Protein AF-A0AAD1APK9-F1 (afdb_monomer)

Mean predicted aligned error: 6.34 Å

Structure (mmCIF, N/CA/C/O backbone):
data_AF-A0AAD1APK9-F1
#
_entry.id   AF-A0AAD1APK9-F1
#
loop_
_atom_site.group_PDB
_atom_site.id
_atom_site.type_symbol
_atom_site.label_atom_id
_atom_site.label_alt_id
_atom_site.label_comp_id
_atom_site.label_asym_id
_atom_site.label_entity_id
_atom_site.label_seq_id
_atom_site.pdbx_PDB_ins_code
_atom_site.Cartn_x
_atom_site.Cartn_y
_atom_site.Cartn_z
_atom_site.occupancy
_atom_site.B_iso_or_equiv
_atom_site.auth_seq_id
_atom_site.auth_comp_id
_atom_site.auth_asym_id
_atom_site.auth_atom_id
_atom_site.pdbx_PDB_model_num
ATOM 1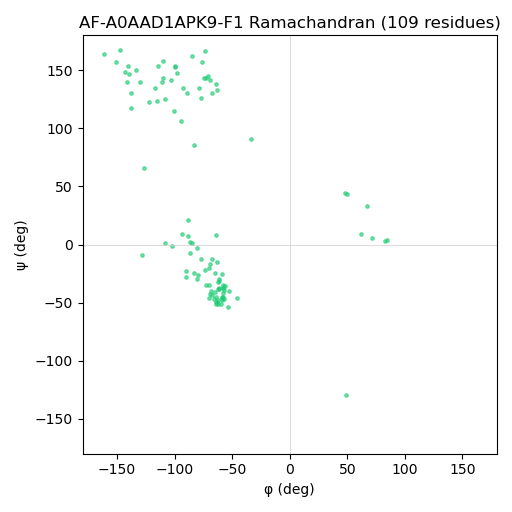 N N . MET A 1 1 ? 14.266 -16.947 -5.535 1.00 72.62 1 MET A N 1
ATOM 2 C CA . MET A 1 1 ? 14.275 -15.988 -6.663 1.00 72.62 1 MET A CA 1
ATOM 3 C C . MET A 1 1 ? 12.911 -16.067 -7.342 1.00 72.62 1 MET A C 1
ATOM 5 O O . MET A 1 1 ? 12.397 -17.171 -7.446 1.00 72.62 1 MET A O 1
ATOM 9 N N . SER A 1 2 ? 12.275 -14.939 -7.670 1.00 94.62 2 SER A N 1
ATOM 10 C CA . SER A 1 2 ? 10.924 -14.883 -8.266 1.00 94.62 2 SER A CA 1
ATOM 11 C C . SER A 1 2 ? 10.962 -15.049 -9.792 1.00 94.62 2 SER A C 1
ATOM 13 O O . SER A 1 2 ? 12.008 -14.832 -10.401 1.00 94.62 2 SER A O 1
ATOM 15 N N . ILE A 1 3 ? 9.821 -15.383 -10.413 1.00 97.19 3 ILE A N 1
ATOM 16 C CA . ILE A 1 3 ? 9.716 -15.582 -11.873 1.00 97.19 3 ILE A CA 1
ATOM 17 C C . ILE A 1 3 ? 10.107 -14.312 -12.643 1.00 97.19 3 ILE A C 1
ATOM 19 O O . ILE A 1 3 ? 10.999 -14.384 -13.478 1.00 97.19 3 ILE A O 1
ATOM 23 N N . HIS A 1 4 ? 9.540 -13.141 -12.323 1.00 97.69 4 HIS A N 1
ATOM 24 C CA . HIS A 1 4 ? 9.911 -11.879 -12.987 1.00 97.69 4 HIS A CA 1
ATOM 25 C C . HIS A 1 4 ? 11.409 -11.563 -12.890 1.00 97.69 4 HIS A C 1
ATOM 27 O O . HIS A 1 4 ? 11.981 -11.055 -13.844 1.00 97.69 4 HIS A O 1
ATOM 33 N N . ARG A 1 5 ? 12.079 -11.894 -11.774 1.00 97.50 5 ARG A N 1
ATOM 34 C CA . ARG A 1 5 ? 13.529 -11.670 -11.647 1.00 97.50 5 ARG A CA 1
ATOM 35 C C . ARG A 1 5 ? 14.338 -12.611 -12.532 1.00 97.50 5 ARG A C 1
ATOM 37 O O . ARG A 1 5 ? 15.367 -12.189 -13.039 1.00 97.50 5 ARG A O 1
ATOM 44 N N . LEU A 1 6 ? 13.885 -13.852 -12.721 1.00 98.12 6 LEU A N 1
ATOM 45 C CA . LEU A 1 6 ? 14.508 -14.784 -13.667 1.00 98.12 6 LEU A CA 1
ATOM 46 C C . LEU A 1 6 ? 14.316 -14.315 -15.112 1.00 98.12 6 LEU A C 1
ATOM 48 O O . LEU A 1 6 ? 15.267 -14.339 -15.882 1.00 98.12 6 LEU A O 1
ATOM 52 N N . VAL A 1 7 ? 13.111 -13.854 -15.458 1.00 98.25 7 VAL A N 1
ATOM 53 C CA . VAL A 1 7 ? 12.808 -13.303 -16.787 1.00 98.25 7 VAL A CA 1
ATOM 54 C C . VAL A 1 7 ? 13.655 -12.055 -17.051 1.00 98.25 7 VAL A C 1
ATOM 56 O O . VAL A 1 7 ? 14.358 -12.003 -18.053 1.00 98.25 7 VAL A O 1
ATOM 59 N N . ALA A 1 8 ? 13.666 -11.085 -16.135 1.00 98.06 8 ALA A N 1
ATOM 60 C CA . ALA A 1 8 ? 14.482 -9.883 -16.275 1.00 98.06 8 ALA A CA 1
ATOM 61 C C . ALA A 1 8 ? 15.977 -10.217 -16.402 1.00 98.06 8 ALA A C 1
ATOM 63 O O . ALA A 1 8 ? 16.620 -9.740 -17.324 1.00 98.06 8 ALA A O 1
ATOM 64 N N . ALA A 1 9 ? 16.509 -11.112 -15.562 1.00 97.75 9 ALA A N 1
ATOM 65 C CA . ALA A 1 9 ? 17.920 -11.501 -15.624 1.00 97.75 9 ALA A CA 1
ATOM 66 C C . ALA A 1 9 ? 18.313 -12.240 -16.917 1.00 97.75 9 ALA A C 1
ATOM 68 O O . ALA A 1 9 ? 19.489 -12.257 -17.267 1.00 97.75 9 ALA A O 1
ATOM 69 N N . ALA A 1 10 ? 17.360 -12.883 -17.598 1.00 98.06 10 ALA A N 1
ATOM 70 C CA . ALA A 1 10 ? 17.611 -13.608 -18.841 1.00 98.06 10 ALA A CA 1
ATOM 71 C C . ALA A 1 10 ? 17.450 -12.739 -20.099 1.00 98.06 10 ALA A C 1
ATOM 73 O O . ALA A 1 10 ? 18.069 -13.044 -21.116 1.00 98.06 10 ALA A O 1
ATOM 74 N N . PHE A 1 11 ? 16.604 -11.702 -20.052 1.00 98.38 11 PHE A N 1
ATOM 75 C CA . PHE A 1 11 ? 16.153 -10.986 -21.252 1.00 98.38 11 PHE A CA 1
ATOM 76 C C . PHE A 1 11 ? 16.314 -9.461 -21.204 1.00 98.38 11 PHE A C 1
ATOM 78 O O . PHE A 1 11 ? 16.103 -8.819 -22.230 1.00 98.38 11 PHE A O 1
ATOM 85 N N . LEU A 1 12 ? 16.656 -8.874 -20.055 1.00 97.88 12 LEU A N 1
ATOM 86 C CA . LEU A 1 12 ? 16.883 -7.436 -19.908 1.00 97.88 12 LEU A CA 1
ATOM 87 C C . LEU A 1 12 ? 18.328 -7.164 -19.500 1.00 97.88 12 LEU A C 1
ATOM 89 O O . LEU A 1 12 ? 18.852 -7.777 -18.569 1.00 97.88 12 LEU A O 1
ATOM 93 N N . ASP A 1 13 ? 18.940 -6.183 -20.153 1.00 97.88 13 ASP A N 1
ATOM 94 C CA . ASP A 1 13 ? 20.229 -5.661 -19.725 1.00 97.88 13 ASP A CA 1
ATOM 95 C C . ASP A 1 13 ? 20.069 -4.829 -18.445 1.00 97.88 13 ASP A C 1
ATOM 97 O O . ASP A 1 13 ? 19.098 -4.089 -18.271 1.00 97.88 13 ASP A O 1
ATOM 101 N N . ASN A 1 14 ? 21.055 -4.925 -17.554 1.00 97.56 14 ASN A N 1
ATOM 102 C CA . ASN A 1 14 ? 21.135 -4.119 -16.335 1.00 97.56 14 ASN A CA 1
ATOM 103 C C . ASN A 1 14 ? 22.493 -3.402 -16.246 1.00 97.56 14 ASN A C 1
ATOM 105 O O . ASN A 1 14 ? 23.302 -3.732 -15.373 1.00 97.56 14 ASN A O 1
ATOM 109 N N . PRO A 1 15 ? 22.789 -2.460 -17.164 1.00 97.38 15 PRO A N 1
ATOM 110 C CA . PRO A 1 15 ? 24.095 -1.798 -17.227 1.00 97.38 15 PRO A CA 1
ATOM 111 C C . PRO A 1 15 ? 24.419 -1.012 -15.949 1.00 97.38 15 PRO A C 1
ATOM 113 O O . PRO A 1 15 ? 25.575 -0.951 -15.539 1.00 97.38 15 PRO A O 1
ATOM 116 N N . ASP A 1 16 ? 23.391 -0.480 -15.286 1.00 97.19 16 ASP A N 1
ATOM 117 C CA . ASP A 1 16 ? 23.513 0.311 -14.058 1.00 97.19 16 ASP A CA 1
ATOM 118 C C . ASP A 1 16 ? 23.526 -0.547 -12.779 1.00 97.19 16 ASP A C 1
ATOM 120 O O . ASP A 1 16 ? 23.582 -0.016 -11.669 1.00 97.19 16 ASP A O 1
ATOM 124 N N . ASN A 1 17 ? 23.473 -1.879 -12.919 1.00 97.00 17 ASN A N 1
ATOM 125 C CA . ASN A 1 17 ? 23.450 -2.846 -11.820 1.00 97.00 17 ASN A CA 1
ATOM 126 C C . ASN A 1 17 ? 22.396 -2.511 -10.743 1.00 97.00 17 ASN A C 1
ATOM 128 O O . ASN A 1 17 ? 22.649 -2.568 -9.535 1.00 97.00 17 ASN A O 1
ATOM 132 N N . LEU A 1 18 ? 21.200 -2.127 -11.190 1.00 98.12 18 LEU A N 1
ATOM 133 C CA . LEU A 1 18 ? 20.101 -1.750 -10.316 1.00 98.12 18 LEU A CA 1
ATOM 134 C C . LEU A 1 18 ? 19.565 -2.976 -9.555 1.00 98.12 18 LEU A C 1
ATOM 136 O O . LEU A 1 18 ? 19.490 -4.074 -10.117 1.00 98.12 18 LEU A O 1
ATOM 140 N N . PRO A 1 19 ? 19.189 -2.812 -8.275 1.00 97.19 19 PRO A N 1
ATOM 141 C CA . PRO A 1 19 ? 18.912 -3.943 -7.391 1.00 97.19 19 PRO A CA 1
ATOM 142 C C . PRO A 1 19 ? 17.523 -4.570 -7.57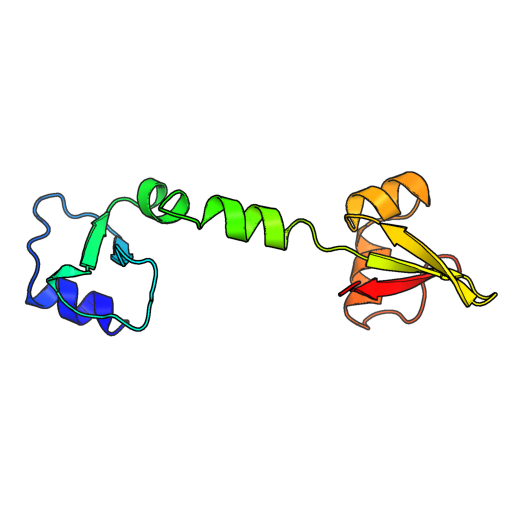7 1.00 97.19 19 PRO A C 1
ATOM 144 O O . PRO A 1 19 ? 17.347 -5.749 -7.256 1.00 97.19 19 PRO A O 1
ATOM 147 N N . GLU A 1 20 ? 16.540 -3.807 -8.065 1.00 98.12 20 GLU A N 1
ATOM 148 C CA . GLU A 1 20 ? 15.131 -4.209 -8.105 1.00 98.12 20 GLU A CA 1
ATOM 149 C C . GLU A 1 20 ? 14.617 -4.380 -9.536 1.00 98.12 20 GLU A C 1
ATOM 151 O O . GLU A 1 20 ? 15.099 -3.734 -10.464 1.00 98.12 20 GLU A O 1
ATOM 156 N N . VAL A 1 21 ? 13.596 -5.225 -9.693 1.00 98.12 21 VAL A N 1
ATOM 157 C CA . VAL A 1 21 ? 12.819 -5.370 -10.932 1.00 98.12 21 VAL A CA 1
ATOM 158 C C . VAL A 1 21 ? 11.391 -4.918 -10.639 1.00 98.12 21 VAL A C 1
ATOM 160 O O . VAL A 1 21 ? 10.767 -5.442 -9.714 1.00 98.12 21 VAL A O 1
ATOM 163 N N . ASN A 1 22 ? 10.897 -3.946 -11.399 1.00 98.19 22 ASN A N 1
ATOM 164 C CA . ASN A 1 22 ? 9.543 -3.406 -11.301 1.00 98.19 22 ASN A CA 1
ATOM 165 C C . ASN A 1 22 ? 8.626 -4.004 -12.381 1.00 98.19 22 ASN A C 1
ATOM 167 O O . ASN A 1 22 ? 9.103 -4.399 -13.444 1.00 98.19 22 ASN A O 1
ATOM 171 N N . HIS A 1 23 ? 7.321 -4.041 -12.098 1.00 98.31 23 HIS A N 1
ATOM 172 C CA . HIS A 1 23 ? 6.254 -4.322 -13.064 1.00 98.31 23 HIS A CA 1
ATOM 173 C C . HIS A 1 23 ? 5.621 -2.993 -13.483 1.00 98.31 23 HIS A C 1
ATOM 175 O O . HIS A 1 23 ? 5.010 -2.323 -12.650 1.00 98.31 23 HIS A O 1
ATOM 181 N N . ILE A 1 24 ? 5.755 -2.620 -14.755 1.00 97.94 24 ILE A N 1
ATOM 182 C CA . ILE A 1 24 ? 5.330 -1.314 -15.289 1.00 97.94 24 ILE A CA 1
ATOM 183 C C . ILE A 1 24 ? 3.812 -1.109 -15.135 1.00 97.94 24 ILE A C 1
ATOM 185 O O . ILE A 1 24 ? 3.355 -0.018 -14.807 1.00 97.94 24 ILE A O 1
ATOM 189 N N . ASP A 1 25 ? 3.014 -2.160 -15.319 1.00 97.69 25 ASP A N 1
ATOM 190 C CA . ASP A 1 25 ? 1.555 -2.129 -15.142 1.00 97.69 25 ASP A CA 1
ATOM 191 C C . ASP A 1 25 ? 1.073 -2.358 -13.694 1.00 97.69 25 ASP A C 1
ATOM 193 O O . ASP A 1 25 ? -0.129 -2.378 -13.435 1.00 97.69 25 ASP A O 1
ATOM 197 N N . GLU A 1 26 ? 1.996 -2.539 -12.745 1.00 96.25 26 GLU A N 1
ATOM 198 C CA . GLU A 1 26 ? 1.740 -2.921 -11.350 1.00 96.25 26 GLU A CA 1
ATOM 199 C C . GLU A 1 26 ? 1.055 -4.292 -11.135 1.00 96.25 26 GLU A C 1
ATOM 201 O O . GLU A 1 26 ? 0.715 -4.637 -9.994 1.00 96.25 26 GLU A O 1
ATOM 206 N N . ASP A 1 27 ? 0.903 -5.113 -12.180 1.00 96.50 27 ASP A N 1
ATOM 207 C CA . ASP A 1 27 ? 0.393 -6.481 -12.098 1.00 96.50 27 ASP A CA 1
ATOM 208 C C . ASP A 1 27 ? 1.540 -7.496 -11.992 1.00 96.50 27 ASP A C 1
ATOM 210 O O . ASP A 1 27 ? 2.209 -7.873 -12.955 1.00 96.50 27 ASP A O 1
ATOM 214 N N . LYS A 1 28 ? 1.708 -8.043 -10.784 1.00 95.56 28 LYS A N 1
ATOM 215 C CA . LYS A 1 28 ? 2.737 -9.047 -10.466 1.00 95.56 28 LYS A CA 1
ATOM 216 C C . LYS A 1 28 ? 2.573 -10.367 -11.228 1.00 95.56 28 LYS A C 1
ATOM 218 O O . LYS A 1 28 ? 3.493 -11.191 -11.203 1.00 95.56 28 LYS A O 1
ATOM 223 N N . SER A 1 29 ? 1.414 -10.609 -11.840 1.00 97.12 29 SER A N 1
ATOM 224 C CA . SER A 1 29 ? 1.162 -11.787 -12.668 1.00 97.12 29 SER A CA 1
ATOM 225 C C . SER A 1 29 ? 1.665 -11.615 -14.109 1.00 97.12 29 SER A C 1
ATOM 227 O O . SER A 1 29 ? 2.044 -12.609 -14.740 1.00 97.12 29 SER A O 1
ATOM 229 N N . ASN A 1 30 ? 1.781 -10.374 -14.600 1.00 98.06 30 ASN A N 1
ATOM 230 C CA . ASN A 1 30 ? 2.266 -10.067 -15.941 1.00 98.06 30 ASN A CA 1
ATOM 231 C C . ASN A 1 30 ? 3.801 -10.046 -15.989 1.00 98.06 30 ASN A C 1
ATOM 233 O O . ASN A 1 30 ? 4.453 -9.011 -15.878 1.00 98.06 30 ASN A O 1
ATOM 237 N N . ASN A 1 31 ? 4.398 -11.221 -16.181 1.00 98.06 31 ASN A N 1
ATOM 238 C CA . ASN A 1 31 ? 5.854 -11.391 -16.241 1.00 98.06 31 ASN A CA 1
ATOM 239 C C . ASN A 1 31 ? 6.430 -11.215 -17.660 1.00 98.06 31 ASN A C 1
ATOM 241 O O . ASN A 1 31 ? 7.502 -11.744 -17.947 1.00 98.06 31 ASN A O 1
ATOM 245 N N . SER A 1 32 ? 5.718 -10.537 -18.564 1.00 98.25 32 SER A N 1
ATOM 246 C CA . SER A 1 32 ? 6.211 -10.273 -19.921 1.00 98.25 32 SER A CA 1
ATOM 247 C C . SER A 1 32 ? 7.455 -9.388 -19.868 1.00 98.25 32 SER A C 1
ATOM 249 O O . SER A 1 32 ? 7.467 -8.410 -19.131 1.00 98.25 32 SER A O 1
ATOM 251 N N . VAL A 1 33 ? 8.479 -9.681 -20.677 1.00 98.25 33 VAL A N 1
ATOM 252 C CA . VAL A 1 33 ? 9.737 -8.902 -20.709 1.00 98.25 33 VAL A CA 1
ATOM 253 C C . VAL A 1 33 ? 9.469 -7.408 -20.915 1.00 98.25 33 VAL A C 1
ATOM 255 O O . VAL A 1 33 ? 10.061 -6.579 -20.238 1.00 98.25 33 VAL A O 1
ATOM 258 N N . SER A 1 34 ? 8.512 -7.067 -21.782 1.00 98.31 34 SER A N 1
ATOM 259 C CA . SER A 1 34 ? 8.098 -5.686 -22.059 1.00 98.31 34 SER A CA 1
ATOM 260 C C . SER A 1 34 ? 7.400 -4.976 -20.892 1.00 98.31 34 SER A C 1
ATOM 262 O O . SER A 1 34 ? 7.175 -3.775 -20.978 1.00 98.31 34 SER A O 1
ATOM 264 N N . ASN A 1 35 ? 7.004 -5.707 -19.848 1.00 98.56 35 ASN A N 1
ATOM 265 C CA . ASN A 1 35 ? 6.368 -5.177 -18.642 1.00 98.56 35 ASN A CA 1
ATOM 266 C C . ASN A 1 35 ? 7.343 -5.088 -17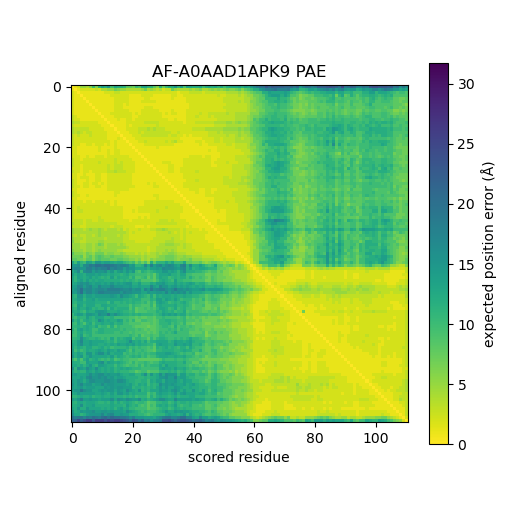.455 1.00 98.56 35 ASN A C 1
ATOM 268 O O . ASN A 1 35 ? 6.952 -4.672 -16.368 1.00 98.56 35 ASN A O 1
ATOM 272 N N . LEU A 1 36 ? 8.594 -5.516 -17.632 1.00 98.44 36 LEU A N 1
ATOM 273 C CA . LEU A 1 36 ? 9.595 -5.530 -16.575 1.00 98.44 36 LEU A CA 1
ATOM 274 C C . LEU A 1 36 ? 10.665 -4.476 -16.843 1.00 98.44 36 LEU A C 1
ATOM 276 O O . LEU A 1 36 ? 11.089 -4.278 -17.978 1.00 98.44 36 LEU A O 1
ATOM 280 N N . GLU A 1 37 ? 11.143 -3.842 -15.781 1.00 98.38 37 GLU A N 1
ATOM 281 C CA . GLU A 1 37 ? 12.270 -2.911 -15.847 1.00 98.38 37 GLU A CA 1
ATOM 282 C C . GLU A 1 37 ? 13.148 -3.032 -14.602 1.00 98.38 37 GLU A C 1
ATOM 284 O O . GLU A 1 37 ? 12.668 -3.324 -13.504 1.00 98.38 37 GLU A O 1
ATOM 289 N N . TYR A 1 38 ? 14.447 -2.793 -14.762 1.00 98.62 38 TYR A N 1
ATOM 290 C CA . TYR A 1 38 ? 15.352 -2.632 -13.632 1.00 98.62 38 TYR A CA 1
ATOM 291 C C . TYR A 1 38 ? 15.208 -1.225 -13.046 1.00 98.62 38 TYR A C 1
ATOM 293 O O . TYR A 1 38 ? 15.170 -0.241 -13.779 1.00 98.62 38 TYR A O 1
ATOM 301 N N . CYS A 1 39 ? 15.130 -1.112 -11.721 1.00 98.12 39 CYS A N 1
ATOM 302 C CA . CYS A 1 39 ? 14.914 0.172 -11.058 1.00 98.12 39 CYS A CA 1
ATOM 303 C C . CYS A 1 39 ? 15.602 0.259 -9.687 1.00 98.12 39 CYS A C 1
ATOM 305 O O . CYS A 1 39 ? 16.071 -0.727 -9.110 1.00 98.12 39 CYS A O 1
ATOM 307 N N . THR A 1 40 ? 15.664 1.475 -9.139 1.00 98.50 40 THR A N 1
ATOM 308 C CA . THR A 1 40 ? 16.115 1.688 -7.758 1.00 98.50 40 THR A CA 1
ATOM 309 C C . THR A 1 40 ? 15.024 1.306 -6.756 1.00 98.50 40 THR A C 1
ATOM 311 O O . THR A 1 40 ? 13.829 1.366 -7.045 1.00 98.50 40 THR A O 1
ATOM 314 N N . VAL A 1 41 ? 15.426 0.999 -5.521 1.00 97.81 41 VAL A N 1
ATOM 315 C CA . VAL A 1 41 ? 14.493 0.732 -4.411 1.00 97.81 41 VAL A CA 1
ATOM 316 C C . VAL A 1 41 ? 13.543 1.909 -4.165 1.00 97.81 41 VAL A C 1
ATOM 318 O O . VAL A 1 41 ? 12.367 1.699 -3.868 1.00 97.81 41 VAL A O 1
ATOM 321 N N . LEU A 1 42 ? 14.041 3.147 -4.271 1.00 97.19 42 LEU A N 1
ATOM 322 C CA . LEU A 1 42 ? 13.219 4.343 -4.083 1.00 97.19 42 LEU A CA 1
ATOM 323 C C . LEU A 1 42 ? 12.138 4.420 -5.159 1.00 97.19 42 LEU A C 1
ATOM 325 O O . LEU A 1 42 ? 10.965 4.528 -4.815 1.00 97.19 42 LEU A O 1
ATOM 329 N N . TYR A 1 43 ? 12.540 4.287 -6.425 1.00 97.75 43 TYR A N 1
ATOM 330 C CA . TYR A 1 43 ? 11.626 4.299 -7.559 1.00 97.75 43 TYR A CA 1
ATOM 331 C C . TYR A 1 43 ? 10.513 3.265 -7.384 1.00 97.75 43 TYR A C 1
ATOM 333 O O . TYR A 1 43 ? 9.345 3.638 -7.370 1.00 97.75 43 TYR A O 1
ATOM 341 N N . ASN A 1 44 ? 10.867 1.997 -7.138 1.00 96.81 44 ASN A N 1
ATOM 342 C CA . ASN A 1 44 ? 9.892 0.918 -6.955 1.00 96.81 44 ASN A CA 1
ATOM 343 C C . ASN A 1 44 ? 8.915 1.211 -5.799 1.00 96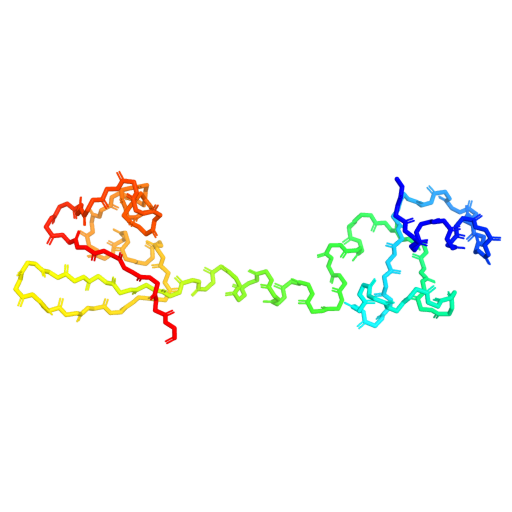.81 44 ASN A C 1
ATOM 345 O O . ASN A 1 44 ? 7.722 0.934 -5.875 1.00 96.81 44 ASN A O 1
ATOM 349 N N . ASN A 1 45 ? 9.398 1.821 -4.710 1.00 95.69 45 ASN A N 1
ATOM 350 C CA . ASN A 1 45 ? 8.554 2.140 -3.558 1.00 95.69 45 ASN A CA 1
ATOM 351 C C . ASN A 1 45 ? 7.588 3.306 -3.778 1.00 95.69 45 ASN A C 1
ATOM 353 O O . ASN A 1 45 ? 6.581 3.380 -3.072 1.00 95.69 45 ASN A O 1
ATOM 357 N N . THR A 1 46 ? 7.871 4.182 -4.737 1.00 96.75 46 THR A N 1
ATOM 358 C CA . THR A 1 46 ? 7.024 5.330 -5.077 1.00 96.75 46 THR A CA 1
ATOM 359 C C . THR A 1 46 ? 6.301 5.172 -6.413 1.00 96.75 46 THR A C 1
ATOM 361 O O . THR A 1 46 ? 5.600 6.091 -6.820 1.00 96.75 46 THR A O 1
ATOM 364 N N . TYR A 1 47 ? 6.479 4.042 -7.102 1.00 97.31 47 TYR A N 1
ATOM 365 C CA . TYR A 1 47 ? 5.952 3.819 -8.444 1.00 97.31 47 TYR A CA 1
ATOM 366 C C . TYR A 1 47 ? 4.428 3.644 -8.464 1.00 97.31 47 TYR A C 1
ATOM 368 O O . TYR A 1 47 ? 3.846 3.050 -7.548 1.00 97.31 47 TYR A O 1
ATOM 376 N N . GLY A 1 48 ? 3.805 4.147 -9.534 1.00 95.75 48 GLY A N 1
ATOM 377 C CA . GLY A 1 48 ? 2.378 4.000 -9.812 1.00 95.75 48 GLY A CA 1
ATOM 378 C C . GLY A 1 48 ? 1.489 4.345 -8.615 1.00 95.75 48 GLY A C 1
ATOM 379 O O . GLY A 1 48 ? 1.637 5.383 -7.971 1.00 95.75 48 GLY A O 1
ATOM 380 N N . THR A 1 49 ? 0.576 3.437 -8.289 1.00 95.81 49 THR A N 1
ATOM 381 C CA . THR A 1 49 ? -0.411 3.568 -7.209 1.00 95.81 49 THR A CA 1
ATOM 382 C C . THR A 1 49 ? 0.101 3.072 -5.853 1.00 95.81 49 THR A C 1
ATOM 384 O O . THR A 1 49 ? -0.662 2.975 -4.886 1.00 95.81 49 THR A O 1
ATOM 387 N N . ARG A 1 50 ? 1.390 2.725 -5.711 1.00 93.31 50 ARG A N 1
ATOM 388 C CA . ARG A 1 50 ? 1.913 2.150 -4.459 1.00 93.31 50 ARG A CA 1
ATOM 389 C C . ARG A 1 50 ? 1.701 3.055 -3.247 1.00 93.31 50 ARG A C 1
ATOM 391 O O . ARG A 1 50 ? 1.259 2.546 -2.217 1.00 93.31 50 ARG A O 1
ATOM 398 N N . LEU A 1 51 ? 1.972 4.354 -3.360 1.00 93.56 51 LEU A N 1
ATOM 399 C CA . LEU A 1 51 ? 1.780 5.297 -2.252 1.00 93.56 51 LEU A CA 1
ATOM 400 C C . LEU A 1 51 ? 0.304 5.436 -1.867 1.00 93.56 51 LEU A C 1
ATOM 402 O O . LEU A 1 51 ? -0.014 5.417 -0.681 1.00 93.56 51 LEU A O 1
ATOM 406 N N . GLU A 1 52 ? -0.595 5.488 -2.848 1.00 92.44 52 GLU A N 1
ATOM 407 C CA . GLU A 1 52 ? -2.043 5.559 -2.621 1.00 92.44 52 GLU A CA 1
ATOM 408 C C . GLU A 1 52 ? -2.564 4.299 -1.928 1.00 92.44 52 GLU A C 1
ATOM 410 O O . GLU A 1 52 ? -3.286 4.384 -0.937 1.00 92.44 52 GLU A O 1
ATOM 415 N N . ARG A 1 53 ? -2.146 3.110 -2.385 1.00 87.94 53 ARG A N 1
ATOM 416 C CA . ARG A 1 53 ? -2.511 1.836 -1.746 1.00 87.94 53 ARG A CA 1
ATOM 417 C C . ARG A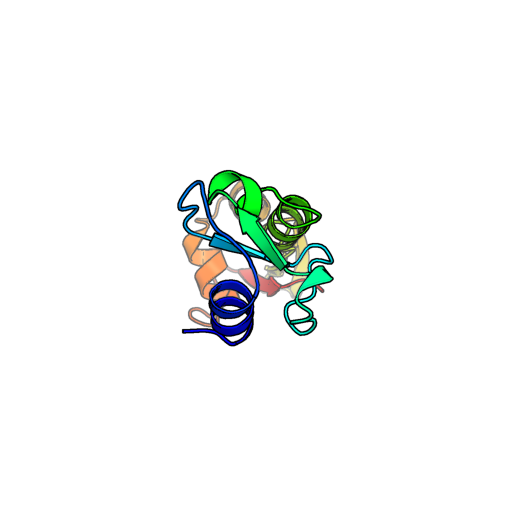 1 53 ? -1.989 1.749 -0.315 1.00 87.94 53 ARG A C 1
ATOM 419 O O . ARG A 1 53 ? -2.688 1.228 0.549 1.00 87.94 53 ARG A O 1
ATOM 426 N N . VAL A 1 54 ? -0.781 2.256 -0.055 1.00 87.50 54 VAL A N 1
ATOM 427 C CA . VAL A 1 54 ? -0.232 2.341 1.306 1.00 87.50 54 VAL A CA 1
ATOM 428 C C . VAL A 1 54 ? -1.047 3.315 2.156 1.00 87.50 54 VAL A C 1
ATOM 430 O O . VAL A 1 54 ? -1.429 2.948 3.261 1.00 87.50 54 VAL A O 1
ATOM 433 N N . ALA A 1 55 ? -1.359 4.511 1.652 1.00 85.81 55 ALA A N 1
ATOM 434 C CA . ALA A 1 55 ? -2.175 5.494 2.364 1.00 85.81 55 ALA A CA 1
ATOM 435 C C . ALA A 1 55 ? -3.565 4.932 2.698 1.00 85.81 55 ALA A C 1
ATOM 437 O O . ALA A 1 55 ? -3.959 4.935 3.860 1.00 85.81 55 ALA A O 1
ATOM 438 N N . LYS A 1 56 ? -4.245 4.319 1.726 1.00 82.38 56 LYS A N 1
ATOM 439 C CA . LYS A 1 56 ? -5.545 3.664 1.919 1.00 82.38 56 LYS A CA 1
ATOM 440 C C . LYS A 1 56 ? -5.488 2.505 2.915 1.00 82.38 56 LYS A C 1
ATOM 442 O O . LYS A 1 56 ? -6.394 2.321 3.718 1.00 82.38 56 LYS A O 1
ATOM 447 N N .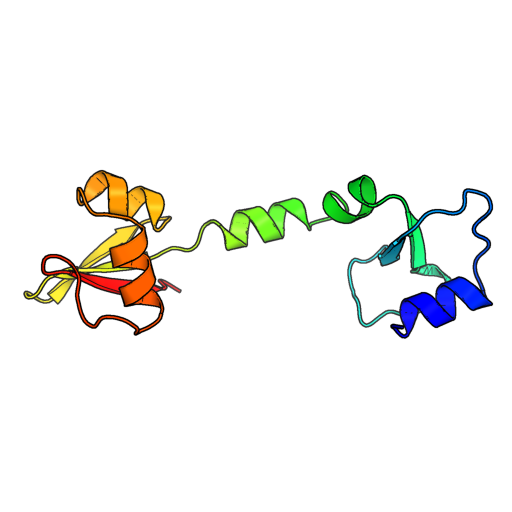 ALA A 1 57 ? -4.412 1.722 2.907 1.00 74.94 57 ALA A N 1
ATOM 448 C CA . ALA A 1 57 ? -4.203 0.683 3.915 1.00 74.94 57 ALA A CA 1
ATOM 449 C C . ALA A 1 57 ? -3.906 1.256 5.314 1.00 74.94 57 ALA A C 1
ATOM 451 O O . ALA A 1 57 ? -4.000 0.526 6.293 1.00 74.94 57 ALA A O 1
ATOM 452 N N . LEU A 1 58 ? -3.529 2.533 5.431 1.00 75.88 58 LEU A N 1
ATOM 453 C CA . LEU A 1 58 ? -3.372 3.233 6.710 1.00 75.88 58 LEU A CA 1
ATOM 454 C C . LEU A 1 58 ? -4.664 3.914 7.173 1.00 75.88 58 LEU A C 1
ATOM 456 O O . LEU A 1 58 ? -4.831 4.095 8.380 1.00 75.88 58 LEU A O 1
ATOM 460 N N . GLU A 1 59 ? -5.583 4.215 6.253 1.00 77.69 59 GLU A N 1
ATOM 461 C CA . GLU A 1 59 ? -6.943 4.700 6.529 1.00 77.69 59 GLU A CA 1
ATOM 462 C C . GLU A 1 59 ? -7.812 3.677 7.270 1.00 77.69 59 GLU A C 1
ATOM 464 O O . GLU A 1 59 ? -8.991 3.933 7.408 1.00 77.69 59 GLU A O 1
ATOM 469 N N . CYS A 1 60 ? -7.269 2.541 7.741 1.00 77.06 60 CYS A N 1
ATOM 470 C CA . CYS A 1 60 ? -7.947 1.461 8.467 1.00 77.06 60 CYS A CA 1
ATOM 471 C C . CYS A 1 60 ? -9.092 1.944 9.380 1.00 77.06 60 CYS A C 1
ATOM 473 O O . CYS A 1 60 ? -8.850 2.191 10.577 1.00 77.06 60 CYS A O 1
ATOM 475 N N . PRO A 1 61 ? -10.336 2.005 8.867 1.00 90.69 61 PRO A N 1
ATOM 476 C CA . PRO A 1 61 ? -11.438 2.547 9.625 1.00 90.69 61 PRO A CA 1
ATOM 477 C C . PRO A 1 61 ? -11.828 1.527 10.684 1.00 90.69 61 PRO A C 1
ATOM 479 O O . PRO A 1 61 ? -11.769 0.310 10.471 1.00 90.69 61 PRO A O 1
ATOM 482 N N . ILE A 1 62 ? -12.211 2.005 11.861 1.00 94.38 62 ILE A N 1
ATOM 483 C CA . ILE A 1 62 ? -12.591 1.128 12.967 1.00 94.38 62 ILE A CA 1
ATOM 484 C C . ILE A 1 62 ? -13.875 1.586 13.628 1.00 94.38 62 ILE A C 1
ATOM 486 O O . ILE A 1 62 ? -14.183 2.773 13.708 1.00 94.38 62 ILE A O 1
ATOM 490 N N . CYS A 1 63 ? -14.609 0.620 14.165 1.00 95.88 63 CYS A N 1
ATOM 491 C CA . CYS A 1 63 ? -15.760 0.859 15.012 1.00 95.88 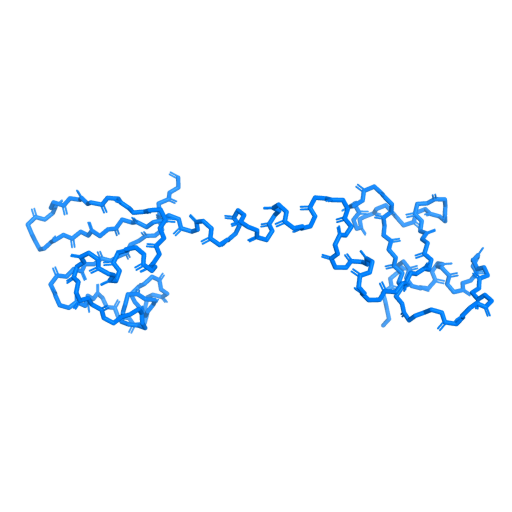63 CYS A CA 1
ATOM 492 C C . CYS A 1 63 ? -15.421 0.502 16.462 1.00 95.88 63 CYS A C 1
ATOM 494 O O . CYS A 1 63 ? -14.997 -0.619 16.748 1.00 95.88 63 CYS A O 1
ATOM 496 N N . ALA A 1 64 ? -15.630 1.452 17.373 1.00 96.81 64 ALA A N 1
ATOM 497 C CA . ALA A 1 64 ? -15.665 1.213 18.809 1.00 96.81 64 ALA A CA 1
ATOM 498 C C . ALA A 1 64 ? -17.111 0.960 19.254 1.00 96.81 64 ALA A C 1
ATOM 500 O O . ALA A 1 64 ? -18.021 1.700 18.875 1.00 96.81 64 ALA A O 1
ATOM 501 N N . ILE A 1 65 ? -17.310 -0.062 20.083 1.00 96.88 65 ILE A N 1
ATOM 502 C CA . ILE A 1 65 ? -18.614 -0.473 20.605 1.00 96.88 65 ILE A CA 1
ATOM 503 C C . ILE A 1 65 ? -18.554 -0.424 22.130 1.00 96.88 65 ILE A C 1
ATOM 505 O O . ILE A 1 65 ? -17.694 -1.070 22.730 1.00 96.88 65 ILE A O 1
ATOM 509 N N . THR A 1 66 ? -19.441 0.345 22.760 1.00 95.00 66 THR A N 1
ATOM 510 C CA . THR A 1 66 ? -19.573 0.387 24.226 1.00 95.00 66 THR A CA 1
ATOM 511 C C . THR A 1 66 ? -20.240 -0.884 24.758 1.00 95.00 66 THR A C 1
ATOM 513 O O . THR A 1 66 ? -20.883 -1.627 24.017 1.00 95.00 66 THR A O 1
ATOM 516 N N . SER A 1 67 ? -20.184 -1.106 26.073 1.00 90.88 67 SER A N 1
ATOM 517 C CA . SER A 1 67 ? -20.944 -2.179 26.735 1.00 90.88 67 SER A CA 1
ATOM 518 C C . SER A 1 67 ? -22.463 -2.082 26.537 1.00 90.88 67 SER A C 1
ATOM 520 O O . SER A 1 67 ? -23.144 -3.101 26.575 1.00 90.88 67 SER A O 1
ATOM 522 N N . SER A 1 68 ? -22.996 -0.881 26.288 1.00 93.56 68 SER A N 1
ATOM 523 C CA . SER A 1 68 ? -24.408 -0.657 25.948 1.00 93.56 68 SER A CA 1
ATOM 524 C C . SER A 1 68 ? -24.744 -0.937 24.477 1.00 93.56 68 SER A C 1
ATOM 526 O O . SER A 1 68 ? -25.900 -0.815 24.083 1.00 93.56 68 SER A O 1
ATOM 528 N N . GLY A 1 69 ? -23.754 -1.293 23.652 1.00 92.81 69 GLY A N 1
ATOM 529 C CA . GLY A 1 69 ? -23.924 -1.552 22.222 1.00 92.81 69 GLY A CA 1
ATOM 530 C C . GLY A 1 69 ? -23.882 -0.302 21.339 1.00 92.81 69 GLY A C 1
ATOM 531 O O . GLY A 1 69 ? -24.063 -0.417 20.125 1.00 92.81 69 GLY A O 1
ATOM 532 N N . GLN A 1 70 ? -23.617 0.883 21.902 1.00 95.25 70 GLN A N 1
ATOM 533 C CA . GLN A 1 70 ? -23.473 2.107 21.117 1.00 95.25 70 GLN A CA 1
ATOM 534 C C . GLN A 1 70 ? -22.216 2.023 20.254 1.00 95.25 70 GLN A C 1
ATOM 536 O O . GLN A 1 70 ? -21.129 1.715 20.744 1.00 95.25 70 GLN A O 1
ATOM 541 N N . ARG A 1 71 ? -22.374 2.325 18.965 1.00 96.56 71 ARG A N 1
ATOM 542 C CA . ARG A 1 71 ? -21.306 2.261 17.969 1.00 96.56 71 ARG A CA 1
ATOM 543 C C . ARG A 1 71 ? -20.789 3.646 17.635 1.00 96.56 71 ARG A C 1
ATOM 545 O O . ARG A 1 71 ? -21.565 4.588 17.490 1.00 96.56 71 ARG A O 1
ATOM 552 N N . ARG A 1 72 ? -19.478 3.741 17.451 1.00 95.62 72 ARG A N 1
ATOM 553 C CA . ARG A 1 72 ? -18.808 4.942 16.969 1.00 95.62 72 ARG A CA 1
ATOM 554 C C . ARG A 1 72 ? -17.738 4.569 15.955 1.00 95.62 72 ARG A C 1
ATOM 556 O O . ARG A 1 72 ? -16.936 3.681 16.229 1.00 95.62 72 ARG A O 1
ATOM 563 N N . TYR A 1 73 ? -17.749 5.237 14.810 1.00 95.00 73 TYR A N 1
ATOM 564 C CA . TYR A 1 73 ? -16.811 5.010 13.714 1.00 95.00 73 TYR A CA 1
ATOM 565 C C . TYR A 1 73 ? -15.680 6.035 13.764 1.00 95.00 73 TYR A C 1
ATOM 567 O O . TYR A 1 73 ? -15.885 7.161 14.222 1.00 95.00 73 TYR A O 1
ATOM 575 N N . PHE A 1 74 ? -14.500 5.605 13.338 1.00 93.62 74 PHE A N 1
ATOM 576 C CA . PHE A 1 74 ? -13.284 6.400 13.255 1.00 93.62 74 PHE A CA 1
ATOM 577 C C . PHE A 1 74 ? -12.552 6.044 11.971 1.00 93.62 74 PHE A C 1
ATOM 579 O O . PHE A 1 74 ? -12.522 4.869 11.595 1.00 93.62 74 PHE A O 1
ATOM 586 N N . ASP A 1 75 ? -11.885 7.026 11.382 1.00 89.75 75 ASP A N 1
ATOM 587 C CA . ASP A 1 75 ? -11.107 6.855 10.155 1.00 89.75 75 ASP A CA 1
ATOM 588 C C . ASP A 1 75 ? -9.767 6.162 10.435 1.00 89.75 75 ASP A C 1
ATOM 590 O O . ASP A 1 75 ? -9.059 5.749 9.529 1.00 89.75 75 ASP A O 1
ATOM 594 N N . SER A 1 76 ? -9.362 6.043 11.705 1.00 90.62 76 SER A N 1
ATOM 595 C CA . SER A 1 76 ? -8.170 5.276 12.069 1.00 90.62 76 SER A CA 1
ATOM 596 C C . SER A 1 76 ? -8.124 4.873 13.542 1.00 90.62 76 SER A C 1
ATOM 598 O O . SER A 1 76 ? -8.742 5.477 14.424 1.00 90.62 76 SER A O 1
ATOM 600 N N . VAL A 1 77 ? -7.254 3.905 13.844 1.00 92.31 77 VAL A N 1
ATOM 601 C CA . VAL A 1 77 ? -6.888 3.537 15.224 1.00 92.31 77 VAL A CA 1
ATOM 602 C C . VAL A 1 77 ? -6.303 4.728 15.998 1.00 92.31 77 VAL A C 1
ATOM 604 O O . VAL A 1 77 ? -6.525 4.849 17.203 1.00 92.31 77 VAL A O 1
ATOM 607 N N . ASN A 1 78 ? -5.555 5.610 15.325 1.00 92.00 78 ASN A N 1
ATOM 608 C CA . ASN A 1 78 ? -4.947 6.789 15.952 1.00 92.00 78 ASN A CA 1
ATOM 609 C C . ASN A 1 78 ? -6.000 7.821 16.350 1.00 92.00 78 ASN A C 1
ATOM 611 O O . ASN A 1 78 ? -5.943 8.369 17.451 1.00 92.00 78 ASN A O 1
ATOM 615 N N . GLU A 1 79 ? -6.975 8.061 15.477 1.00 93.31 79 GLU A N 1
ATOM 616 C CA . GLU A 1 79 ? -8.086 8.952 15.777 1.00 93.31 79 GLU A CA 1
ATOM 617 C C . GLU A 1 79 ? -8.900 8.427 16.967 1.00 93.31 79 GLU A C 1
ATOM 619 O O . GLU A 1 79 ? -9.115 9.159 17.935 1.00 93.31 79 GLU A O 1
ATOM 624 N N . ALA A 1 80 ? -9.253 7.137 16.964 1.00 95.06 80 ALA A N 1
ATOM 625 C CA . ALA A 1 80 ? -9.959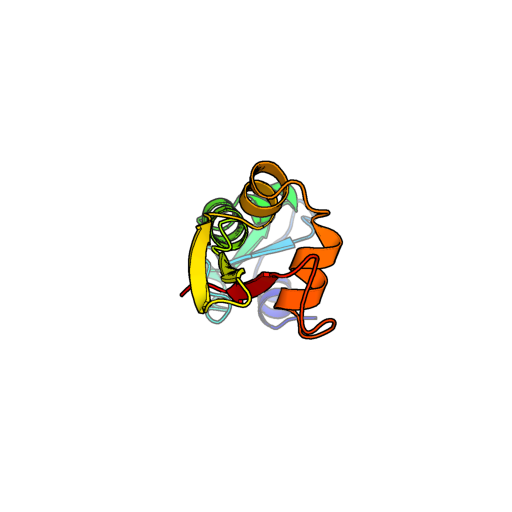 6.511 18.078 1.00 95.06 80 ALA A CA 1
ATOM 626 C C . ALA A 1 80 ? -9.175 6.599 19.393 1.00 95.06 80 ALA A C 1
ATOM 628 O O . ALA A 1 80 ? -9.739 6.966 20.422 1.00 95.06 80 ALA A O 1
ATOM 629 N N . ALA A 1 81 ? -7.868 6.312 19.367 1.00 96.00 81 ALA A N 1
ATOM 630 C CA . ALA A 1 81 ? -6.995 6.434 20.533 1.00 96.00 81 ALA A CA 1
ATOM 631 C C . ALA A 1 81 ? -7.018 7.857 21.105 1.00 96.00 81 ALA A C 1
ATOM 633 O O . ALA A 1 81 ? -7.205 8.036 22.309 1.00 96.00 81 ALA A O 1
ATOM 634 N N . ARG A 1 82 ? -6.891 8.868 20.236 1.00 96.38 82 ARG A N 1
ATOM 635 C CA . ARG A 1 82 ? -6.904 10.284 20.619 1.00 96.38 82 ARG A CA 1
ATOM 636 C C . ARG A 1 82 ? -8.239 10.692 21.231 1.00 96.38 82 ARG A C 1
ATOM 638 O O . ARG A 1 82 ? -8.243 11.312 22.288 1.00 96.38 82 ARG A O 1
ATOM 645 N N . VAL A 1 83 ? -9.361 10.369 20.585 1.00 96.38 83 VAL A N 1
ATOM 646 C CA . VAL A 1 83 ? -10.664 10.873 21.043 1.00 96.38 83 VAL A CA 1
ATOM 647 C C . VAL A 1 83 ? -11.234 10.076 22.217 1.00 96.38 83 VAL A C 1
ATOM 649 O O . VAL A 1 83 ? -11.952 10.639 23.038 1.00 96.38 83 VAL A O 1
ATOM 652 N N . LEU A 1 84 ? -10.917 8.784 22.329 1.00 96.19 84 LEU A N 1
ATOM 653 C CA . LEU A 1 84 ? -11.328 7.961 23.473 1.00 96.19 84 LEU A CA 1
ATOM 654 C C . LEU A 1 84 ? -10.343 8.047 24.652 1.00 96.19 84 LEU A C 1
ATOM 656 O O . LEU A 1 84 ? -10.629 7.502 25.714 1.00 96.19 84 LEU A O 1
ATOM 660 N N . GLY A 1 85 ? -9.183 8.695 24.481 1.00 97.06 85 GLY A N 1
ATOM 661 C CA . GLY A 1 85 ? -8.145 8.780 25.514 1.00 97.06 85 GLY A CA 1
ATOM 662 C C . GLY A 1 85 ? -7.494 7.428 25.831 1.00 97.06 85 GLY A C 1
ATOM 663 O O . GLY A 1 85 ? -7.142 7.158 26.978 1.00 97.06 85 GLY A O 1
ATOM 664 N N . LEU A 1 86 ? -7.365 6.551 24.831 1.00 96.69 86 LEU A N 1
ATOM 665 C CA . LEU A 1 86 ? -6.892 5.174 24.990 1.00 96.69 86 LEU A CA 1
ATOM 666 C C . LEU A 1 86 ? -5.507 4.967 24.380 1.00 96.69 86 LEU A C 1
ATOM 668 O O . LEU A 1 86 ? -5.080 5.668 23.464 1.00 96.69 86 LEU A O 1
ATOM 672 N N . LYS A 1 87 ? -4.804 3.929 24.840 1.00 96.62 87 LYS A N 1
ATOM 673 C CA . LYS A 1 87 ? -3.537 3.521 24.225 1.00 96.62 87 LYS A CA 1
ATOM 674 C C . LYS A 1 87 ? -3.814 2.770 22.924 1.00 96.62 87 LYS A C 1
ATOM 676 O O . LYS A 1 87 ? -4.474 1.731 22.945 1.00 96.62 87 LYS A O 1
ATOM 681 N N . ARG A 1 88 ? -3.209 3.223 21.818 1.00 95.25 88 ARG A N 1
ATOM 682 C CA . ARG A 1 88 ? -3.298 2.590 20.484 1.00 95.25 88 ARG A CA 1
ATOM 683 C C . ARG A 1 88 ? -3.106 1.072 20.538 1.00 95.25 88 ARG A C 1
ATOM 685 O O . ARG A 1 88 ? -3.911 0.331 19.990 1.00 95.25 88 ARG A O 1
ATOM 692 N N . GLN A 1 89 ? -2.087 0.608 21.270 1.00 96.38 89 GLN A N 1
ATOM 693 C CA . GLN A 1 89 ? -1.781 -0.819 21.413 1.00 96.38 89 GLN A CA 1
ATOM 694 C C . GLN A 1 89 ? -2.950 -1.627 21.994 1.00 96.38 89 GLN A C 1
ATOM 696 O O . GLN A 1 89 ? -3.168 -2.767 21.598 1.00 96.38 89 GLN A O 1
ATOM 701 N N . GLY A 1 90 ? -3.713 -1.058 22.931 1.00 97.06 90 GLY A N 1
ATOM 702 C CA . GLY A 1 90 ? -4.868 -1.736 23.512 1.00 97.06 90 GLY A CA 1
ATOM 703 C C . GLY A 1 90 ? -5.998 -1.917 22.502 1.00 97.06 90 GLY A C 1
ATOM 704 O O . GLY A 1 90 ? -6.570 -3.001 22.434 1.00 97.06 90 GLY A O 1
ATOM 705 N N . ILE A 1 91 ? -6.241 -0.898 21.672 1.00 96.38 91 ILE A N 1
ATOM 706 C CA . ILE A 1 91 ? -7.203 -0.952 20.564 1.00 96.38 91 ILE A CA 1
ATOM 707 C C . ILE A 1 91 ? -6.757 -1.990 19.524 1.00 96.38 91 ILE A C 1
ATOM 709 O O . ILE A 1 91 ? -7.530 -2.875 19.166 1.00 96.38 91 ILE A O 1
ATOM 713 N N . THR A 1 92 ? -5.492 -1.945 19.094 1.00 95.31 92 THR A N 1
ATOM 714 C CA . THR A 1 92 ? -4.911 -2.912 18.146 1.00 95.31 92 THR A CA 1
ATOM 715 C C . THR A 1 92 ? -5.007 -4.348 18.660 1.00 95.31 92 THR A C 1
ATOM 717 O O . THR A 1 92 ? -5.388 -5.247 17.914 1.00 95.31 92 THR A O 1
ATOM 720 N N . ASN A 1 93 ? -4.745 -4.577 19.949 1.00 97.25 93 ASN A N 1
ATOM 721 C CA . ASN A 1 93 ? -4.906 -5.902 20.541 1.00 97.25 93 ASN A CA 1
ATOM 722 C C . ASN A 1 93 ? -6.358 -6.393 20.494 1.00 97.25 93 ASN A C 1
ATOM 724 O O . ASN A 1 93 ? -6.576 -7.595 20.355 1.00 97.25 93 ASN A O 1
ATOM 728 N N . CYS A 1 94 ? -7.342 -5.496 20.586 1.00 96.94 94 CYS A N 1
ATOM 729 C CA . CYS A 1 94 ? -8.741 -5.860 20.388 1.00 96.94 94 CYS A CA 1
ATOM 730 C C . CYS A 1 94 ? -9.058 -6.203 18.932 1.00 96.94 94 CYS A C 1
ATOM 732 O O . CYS A 1 94 ? -9.659 -7.243 18.678 1.00 96.94 94 CYS A O 1
ATOM 734 N N . LEU A 1 95 ? -8.593 -5.391 17.982 1.00 94.81 95 LEU A N 1
ATOM 735 C CA . LEU A 1 95 ? -8.825 -5.603 16.548 1.00 94.81 95 LEU A CA 1
ATOM 736 C C . LEU A 1 95 ? -8.238 -6.925 16.024 1.00 94.81 95 LEU A C 1
ATOM 738 O O . LEU A 1 95 ? -8.783 -7.515 15.096 1.00 94.81 95 LEU A O 1
ATOM 742 N N . HIS A 1 96 ? -7.152 -7.411 16.632 1.00 94.31 96 HIS A N 1
ATOM 743 C CA . HIS A 1 96 ? -6.543 -8.711 16.317 1.00 94.31 96 HIS A CA 1
ATOM 744 C C . HIS A 1 96 ? -7.034 -9.865 17.206 1.00 94.31 96 HIS A C 1
ATOM 746 O O . HIS A 1 96 ? -6.449 -10.944 17.186 1.00 94.31 96 HIS A O 1
ATOM 752 N N . GLY A 1 97 ? -8.063 -9.655 18.033 1.00 94.75 97 GLY A N 1
ATOM 753 C CA . GLY A 1 97 ? -8.627 -10.703 18.890 1.00 94.75 97 GLY A CA 1
ATOM 754 C C . GLY A 1 97 ? -7.743 -11.132 20.069 1.00 94.75 97 GLY A C 1
ATOM 755 O O . GLY A 1 97 ? -8.115 -12.034 20.813 1.00 94.75 97 GLY A O 1
ATOM 756 N N . MET A 1 98 ? -6.609 -10.465 20.306 1.00 96.69 98 MET A N 1
ATOM 757 C CA . MET A 1 98 ? -5.743 -10.717 21.466 1.00 96.69 98 MET A CA 1
ATOM 758 C C . MET A 1 98 ? -6.383 -10.258 22.787 1.00 96.69 98 MET A C 1
ATOM 760 O O . MET A 1 98 ? -5.971 -10.685 23.865 1.00 96.69 98 MET A O 1
ATOM 764 N N . ARG A 1 99 ? -7.379 -9.361 22.729 1.00 95.69 99 ARG A N 1
ATOM 765 C CA . ARG A 1 99 ? -8.182 -8.903 23.876 1.00 95.69 99 ARG A CA 1
ATOM 766 C C . ARG A 1 99 ? -9.643 -8.719 23.470 1.00 95.69 99 ARG A C 1
ATOM 768 O O . ARG A 1 99 ? -9.918 -8.142 22.430 1.00 95.69 99 ARG A O 1
ATOM 775 N N . LYS A 1 100 ? -10.593 -9.113 24.322 1.00 94.75 100 LYS A N 1
ATOM 776 C CA . LYS A 1 100 ? -12.034 -8.937 24.034 1.00 94.75 100 LYS A CA 1
ATOM 777 C C . LYS A 1 100 ? -12.501 -7.478 24.132 1.00 94.75 100 LYS A C 1
ATOM 779 O O . LYS A 1 100 ? -13.372 -7.047 23.380 1.00 94.75 100 LYS A O 1
ATOM 784 N N . HIS A 1 101 ? -11.925 -6.727 25.067 1.00 95.31 101 HIS A N 1
ATOM 785 C CA . HIS A 1 101 ? -12.278 -5.335 25.337 1.00 95.31 101 HIS A CA 1
ATOM 786 C C . HIS A 1 101 ? -11.078 -4.546 25.880 1.00 95.31 101 HIS A C 1
ATOM 788 O O . HIS A 1 101 ? -10.159 -5.109 26.483 1.00 95.31 101 HIS A O 1
ATOM 794 N N . HIS A 1 102 ? -11.113 -3.225 25.724 1.00 96.38 102 HIS A N 1
ATOM 795 C CA . HIS A 1 102 ? -10.146 -2.282 26.278 1.00 96.38 102 HIS A CA 1
ATOM 796 C C . HIS A 1 102 ? -10.893 -1.055 26.823 1.00 96.38 102 HIS A C 1
ATOM 798 O O . HIS A 1 102 ? -11.593 -0.378 26.079 1.00 96.38 102 HIS A O 1
ATOM 804 N N . HIS A 1 103 ? -10.787 -0.808 28.137 1.00 95.31 103 HIS A N 1
ATOM 805 C CA . HIS A 1 103 ? -11.484 0.279 28.853 1.00 95.31 103 HIS A CA 1
ATOM 806 C C . HIS A 1 103 ? -12.989 0.395 28.540 1.00 95.31 103 HIS A C 1
ATOM 808 O O . HIS A 1 103 ? -13.503 1.486 28.326 1.00 95.31 103 HIS A O 1
ATOM 814 N N . GLY A 1 104 ? -13.704 -0.735 28.509 1.00 94.56 104 GLY A N 1
ATOM 815 C CA . GLY A 1 104 ? -15.156 -0.752 28.278 1.00 94.56 104 GLY A CA 1
ATOM 816 C C . GLY A 1 104 ? -15.584 -0.678 26.809 1.00 94.56 104 GLY A C 1
ATOM 817 O O . GLY A 1 104 ? -16.782 -0.678 26.538 1.00 94.56 104 GLY A O 1
ATOM 818 N N . PHE A 1 105 ? -14.627 -0.670 25.876 1.00 96.94 105 PHE A N 1
ATOM 819 C CA . PHE A 1 105 ? -14.884 -0.715 24.441 1.00 96.94 105 PHE A CA 1
ATOM 820 C C . PHE A 1 105 ? -14.431 -2.041 23.828 1.00 96.94 105 PHE A C 1
ATOM 822 O O . PHE A 1 105 ? -13.350 -2.547 24.145 1.00 96.94 105 PHE A O 1
ATOM 829 N N . SER A 1 106 ? -15.224 -2.568 22.903 1.00 96.81 106 SER A N 1
ATOM 830 C CA . SER A 1 106 ? -14.787 -3.551 21.908 1.00 96.81 106 SER A CA 1
ATOM 831 C C . SER A 1 106 ? -14.518 -2.842 20.583 1.00 96.81 106 SER A C 1
ATOM 833 O O . SER A 1 106 ? -15.108 -1.800 20.308 1.00 96.81 106 SER A O 1
ATOM 835 N N . PHE A 1 107 ? -13.621 -3.393 19.767 1.00 96.62 107 PHE A N 1
ATOM 836 C CA . PHE A 1 107 ? -13.199 -2.775 18.511 1.00 96.62 107 PHE A CA 1
ATOM 837 C C . PHE A 1 107 ? -13.282 -3.775 17.367 1.00 96.62 107 PHE A C 1
ATOM 839 O O . PHE A 1 107 ? -12.916 -4.937 17.540 1.00 96.62 107 PHE A O 1
ATOM 846 N N . MET A 1 108 ? -13.732 -3.315 16.203 1.00 94.94 108 MET A N 1
ATOM 847 C CA . MET A 1 108 ? -13.737 -4.084 14.958 1.00 94.94 108 MET A CA 1
ATOM 848 C C . MET A 1 108 ? -13.350 -3.199 13.778 1.00 94.94 108 MET A C 1
ATOM 850 O O . MET A 1 108 ? -13.558 -1.986 13.824 1.00 94.94 108 MET A O 1
ATOM 854 N N . TRP A 1 109 ? -12.794 -3.803 12.731 1.00 92.31 109 TRP A N 1
ATOM 855 C CA . TRP A 1 109 ? -12.576 -3.121 11.458 1.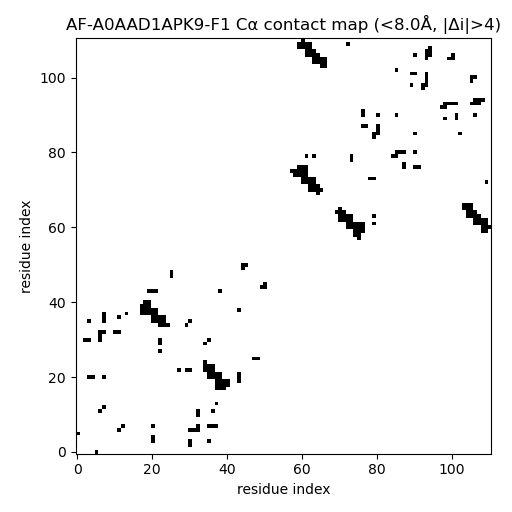00 92.31 109 TRP A CA 1
ATOM 856 C C . TRP A 1 109 ? -13.927 -2.718 10.866 1.00 92.31 109 TRP A C 1
ATOM 858 O O . TRP A 1 109 ? -14.863 -3.520 10.870 1.00 92.31 109 TRP A O 1
ATOM 868 N N . ALA A 1 110 ? -14.041 -1.473 10.414 1.00 87.00 110 ALA A N 1
ATOM 869 C CA . ALA A 1 110 ? -15.192 -1.025 9.646 1.00 87.00 110 ALA A CA 1
ATOM 870 C C . ALA A 1 110 ? -14.904 -1.290 8.161 1.00 87.00 110 ALA A C 1
ATOM 872 O O . ALA A 1 110 ? -13.806 -1.002 7.684 1.00 87.00 110 ALA A O 1
ATOM 873 N N . VAL A 1 111 ? -15.865 -1.926 7.487 1.00 70.19 111 VAL A N 1
ATOM 874 C CA . VAL A 1 111 ? -15.826 -2.261 6.054 1.00 70.19 111 VAL A CA 1
ATOM 875 C C . VAL A 1 111 ? -16.608 -1.212 5.285 1.00 70.19 111 VAL A C 1
ATOM 877 O O . VAL A 1 111 ? -17.675 -0.815 5.812 1.00 70.19 111 VAL A O 1
#

InterPro domains:
  IPR003615 HNH nuclease [PF13392] (4-45)
  IPR036388 Winged helix-like DNA-binding domain superfamily [G3DSA:1.10.10.10] (53-110)
  IPR044925 His-Me finger superfamily [SSF54060] (2-49)
  IPR054307 DNA endonuclease I-HmuI-like, NUMOD-like domain [PF22083] (63-107)

Solvent-accessible surface area (backbone atoms only — not comparable to full-atom values): 6538 Å² total; per-residue (Å²): 136,57,70,55,56,53,46,41,71,73,77,49,89,62,92,82,67,52,87,36,76,42,46,77,84,72,44,89,84,55,59,47,71,92,31,50,44,76,32,48,70,66,54,62,61,59,38,85,62,45,52,59,54,50,50,57,67,60,45,47,30,30,31,41,28,40,85,88,65,53,75,44,81,32,64,20,60,65,55,44,18,63,76,69,75,45,60,51,68,51,52,50,32,19,58,71,66,77,30,84,59,47,95,65,28,32,46,40,78,52,130

Secondary structure (DSSP, 8-state):
--HHHHHHHHHS--TT--SEEEETTS-TT---GGGEEEE-HHHHHHSTTHHHHHHHHH---EEEEETT--EEEES-HHHHHHHHT--HHHHHHHHTTS-S-BTTEEEEE--

Radius of gyration: 21.22 Å; Cα contacts (8 Å, |Δi|>4): 150; chains: 1; bounding box: 48×27×51 Å

Organism: NCBI:txid1423732

Sequence (111 aa):
MSIHRLVAAAFLDNPDNLPEVNHIDEDKSNNSVSNLEYCTVLYNNTYGTRLERVAKALECPICAITSSGQRRYFDSVNEAARVLGLKRQGITNCLHGMRKHHHGFSFMWAV

pLDDT: mean 94.56, std 5.56, range [70.19, 98.62]

Nearest PDB structures (foldseek):
  1u3e-assembly1_M  TM=5.247E-01  e=3.971E-08  Okubovirus SPO1
  4ic7-assembly1_B  TM=4.158E-01  e=7.383E-01  Homo sapiens
  2o2v-assembly1_A  TM=4.082E-01  e=1.339E+00  Homo sapiens
  2npt-assembly2_C  TM=3.191E-01  e=6.054E-01  Homo sapiens
  2npt-assembly1_A  TM=3.395E-01  e=9.620E-01  Homo sapiens

Foldseek 3Di:
DDPLVVLCVVPPDDPVPADDKAQLVNDPVPSDNVRIDRDHPVCRCPPDCNVVVVVQVQQFKKWKAAPVRDIDIDSHLVRCCVVVVHDSVQQVCQQVVVDQDDPRIHMYTDD